Protein AF-R5IHW2-F1 (afdb_monomer_lite)

Sequence (163 aa):
MQDRLEHLYRELRRDIDCYSLRLVSAGLELLLDYCARFYERQFACRTDINRKYLTVLDEALDSYFGLHCQKSVEEGICRMESVLSELSPAYLNDLVHAETGKTLAEYIRFRMIGYIRMRVCNEGCPLEQVAGEFGFRQPVLSRLEKIVFLQRKPHEMFGTQFS

pLDDT: mean 84.7, std 13.15, range [35.78, 95.88]

Structure (mmCIF, N/CA/C/O backbone):
data_AF-R5IHW2-F1
#
_entry.id   AF-R5IHW2-F1
#
loop_
_atom_site.group_PDB
_atom_site.id
_atom_site.type_symbol
_atom_site.label_atom_id
_atom_site.label_alt_id
_atom_site.label_comp_id
_atom_site.label_asym_id
_atom_site.label_entity_id
_atom_site.label_seq_id
_atom_site.pdbx_PDB_ins_code
_atom_site.Cartn_x
_atom_site.Cartn_y
_atom_site.Cartn_z
_atom_site.occupancy
_atom_site.B_iso_or_equiv
_atom_site.auth_seq_id
_atom_site.auth_comp_id
_atom_site.auth_asym_id
_atom_site.auth_atom_id
_atom_site.pdbx_PDB_model_num
ATOM 1 N N . MET A 1 1 ? 14.194 -8.077 -22.191 1.00 70.56 1 MET A N 1
ATOM 2 C CA . MET A 1 1 ? 14.902 -7.134 -21.291 1.00 70.56 1 MET A CA 1
ATOM 3 C C . MET A 1 1 ? 16.408 -7.278 -21.481 1.00 70.56 1 MET A C 1
ATOM 5 O O . MET A 1 1 ? 17.033 -6.323 -21.918 1.00 70.56 1 MET A O 1
ATOM 9 N N . GLN A 1 2 ? 16.958 -8.480 -21.289 1.00 74.56 2 GLN A N 1
ATOM 10 C CA . GLN A 1 2 ? 18.385 -8.784 -21.470 1.00 74.56 2 GLN A CA 1
ATOM 11 C C . GLN A 1 2 ? 18.914 -8.440 -22.877 1.00 74.56 2 GLN A C 1
ATOM 13 O O . GLN A 1 2 ? 19.859 -7.668 -22.991 1.00 74.56 2 GLN A O 1
ATOM 18 N N . ASP A 1 3 ? 18.206 -8.849 -23.934 1.00 80.12 3 ASP A N 1
ATOM 19 C CA . ASP A 1 3 ? 18.590 -8.531 -25.323 1.00 80.12 3 ASP A CA 1
ATOM 20 C C . ASP A 1 3 ? 18.616 -7.020 -25.628 1.00 80.12 3 ASP A C 1
ATOM 22 O O . ASP A 1 3 ? 19.389 -6.546 -26.457 1.00 80.12 3 ASP A O 1
ATOM 26 N N . ARG A 1 4 ? 17.766 -6.233 -24.951 1.00 80.94 4 ARG A N 1
ATOM 27 C CA . ARG A 1 4 ? 17.681 -4.771 -25.133 1.00 80.94 4 ARG A CA 1
ATOM 28 C C . ARG A 1 4 ? 18.852 -4.064 -24.458 1.00 80.94 4 ARG A C 1
ATOM 30 O O . ARG A 1 4 ? 19.421 -3.148 -25.043 1.00 80.94 4 ARG A O 1
ATOM 37 N N . LEU A 1 5 ? 19.221 -4.515 -23.258 1.00 86.88 5 LEU A N 1
ATOM 38 C CA . LEU A 1 5 ? 20.414 -4.042 -22.557 1.00 86.88 5 LEU A CA 1
ATOM 39 C C . LEU A 1 5 ? 21.678 -4.384 -23.343 1.00 86.88 5 LEU A C 1
ATOM 41 O O . LEU A 1 5 ? 22.554 -3.538 -23.485 1.00 86.88 5 LEU A O 1
ATOM 45 N N . GLU A 1 6 ? 21.746 -5.588 -23.909 1.00 87.38 6 GLU A N 1
ATOM 46 C CA . GLU A 1 6 ? 22.873 -5.995 -24.743 1.00 87.38 6 GLU A CA 1
ATOM 47 C C . GLU A 1 6 ? 22.975 -5.149 -26.020 1.00 87.38 6 GLU A C 1
ATOM 49 O O . GLU A 1 6 ? 24.063 -4.708 -26.386 1.00 87.38 6 GLU A O 1
ATOM 54 N N . HIS A 1 7 ? 21.846 -4.848 -26.668 1.00 85.50 7 HIS A N 1
ATOM 55 C CA . HIS A 1 7 ? 21.818 -3.940 -27.814 1.00 85.50 7 HIS A CA 1
ATOM 56 C C . HIS A 1 7 ? 22.314 -2.533 -27.449 1.00 85.50 7 HIS A C 1
ATOM 58 O O . HIS A 1 7 ? 23.160 -1.984 -28.151 1.00 85.50 7 HIS A O 1
ATOM 64 N N . LEU A 1 8 ? 21.835 -1.961 -26.337 1.00 88.12 8 LEU A N 1
ATOM 65 C CA . LEU A 1 8 ? 22.277 -0.647 -25.857 1.00 88.12 8 LEU A CA 1
ATOM 66 C C . LEU A 1 8 ? 23.778 -0.644 -25.527 1.00 88.12 8 LEU A C 1
ATOM 68 O O . LEU A 1 8 ? 24.494 0.297 -25.855 1.00 88.12 8 LEU A O 1
ATOM 72 N N . TYR A 1 9 ? 24.265 -1.727 -24.923 1.00 88.31 9 TYR A N 1
ATOM 73 C CA . TYR A 1 9 ? 25.673 -1.904 -24.586 1.00 88.31 9 TYR A CA 1
ATOM 74 C C . TYR A 1 9 ? 26.575 -1.951 -25.821 1.00 88.31 9 TYR A C 1
ATOM 76 O O . TYR A 1 9 ? 27.657 -1.365 -25.826 1.00 88.31 9 TYR A O 1
ATOM 84 N N . ARG A 1 10 ? 26.131 -2.638 -26.881 1.00 88.19 10 ARG A N 1
ATOM 85 C CA . ARG A 1 10 ? 26.840 -2.662 -28.166 1.00 88.19 10 ARG A CA 1
ATOM 86 C C . ARG A 1 10 ? 26.853 -1.281 -28.813 1.00 88.19 10 ARG A C 1
ATOM 88 O O . ARG A 1 10 ? 27.894 -0.886 -29.322 1.00 88.19 10 ARG A O 1
ATOM 95 N N . GLU A 1 11 ? 25.742 -0.552 -28.751 1.00 87.44 11 GLU A N 1
ATOM 96 C CA . GLU A 1 11 ? 25.640 0.800 -29.307 1.00 87.44 11 GLU A CA 1
ATOM 97 C C . GLU A 1 11 ? 26.584 1.787 -28.605 1.00 87.44 11 GLU A C 1
ATOM 99 O O . GLU A 1 11 ? 27.274 2.551 -29.265 1.00 87.44 11 GLU A O 1
ATOM 104 N N . LEU A 1 12 ? 26.717 1.693 -27.278 1.00 86.50 12 LEU A N 1
ATOM 105 C CA . LEU A 1 12 ? 27.656 2.507 -26.491 1.00 86.50 12 LEU A CA 1
ATOM 106 C C . LEU A 1 12 ? 29.140 2.195 -26.753 1.00 86.50 12 LEU A C 1
ATOM 108 O O . LEU A 1 12 ? 30.001 2.993 -26.392 1.00 86.50 12 LEU A O 1
ATOM 112 N N . ARG A 1 13 ? 29.454 1.028 -27.327 1.00 87.69 13 ARG A N 1
ATOM 113 C CA . ARG A 1 13 ? 30.825 0.602 -27.660 1.00 87.69 13 ARG A CA 1
ATOM 114 C C . ARG A 1 13 ? 31.218 0.889 -29.111 1.00 87.69 13 ARG A C 1
ATOM 116 O O . ARG A 1 13 ? 32.357 0.609 -29.478 1.00 87.69 13 ARG A O 1
ATOM 123 N N . ARG A 1 14 ? 30.289 1.373 -29.937 1.00 83.94 14 ARG A N 1
ATOM 124 C CA . ARG A 1 14 ? 30.569 1.785 -31.316 1.00 83.94 14 ARG A CA 1
ATOM 125 C C . ARG A 1 14 ? 31.175 3.184 -31.337 1.00 83.94 14 ARG A C 1
ATOM 127 O O . ARG A 1 14 ? 30.968 3.970 -30.415 1.00 83.94 14 ARG A O 1
ATOM 134 N N . ASP A 1 15 ? 31.915 3.481 -32.400 1.00 85.44 15 ASP A N 1
ATOM 135 C CA . ASP A 1 15 ? 32.398 4.836 -32.648 1.00 85.44 15 ASP A CA 1
ATOM 136 C C . ASP A 1 15 ? 31.209 5.793 -32.782 1.00 85.44 15 ASP A C 1
ATOM 138 O O . ASP A 1 15 ? 30.216 5.477 -33.440 1.00 85.44 15 ASP A O 1
ATOM 142 N N . ILE A 1 16 ? 31.307 6.954 -32.134 1.00 84.31 16 ILE A N 1
ATOM 143 C CA . ILE A 1 16 ? 30.220 7.933 -32.087 1.00 84.31 16 ILE A CA 1
ATOM 144 C C . ILE A 1 16 ? 30.008 8.521 -33.485 1.00 84.31 16 ILE A C 1
ATOM 146 O O . ILE A 1 16 ? 30.899 9.158 -34.049 1.00 84.31 16 ILE A O 1
ATOM 150 N N . ASP A 1 17 ? 28.795 8.364 -34.001 1.00 87.69 17 ASP A N 1
ATOM 151 C CA . ASP A 1 17 ? 28.307 8.999 -35.221 1.00 87.69 17 ASP A CA 1
ATOM 152 C C . ASP A 1 17 ? 27.163 9.992 -34.932 1.00 87.69 17 ASP A C 1
ATOM 154 O O . ASP A 1 17 ? 26.728 10.191 -33.792 1.00 87.69 17 ASP A O 1
ATOM 158 N N . CYS A 1 18 ? 26.651 10.641 -35.980 1.00 90.44 18 CYS A N 1
ATOM 159 C CA . CYS A 1 18 ? 25.581 11.634 -35.858 1.00 90.44 18 CYS A CA 1
ATOM 160 C C . CYS A 1 18 ? 24.220 11.060 -35.413 1.00 90.44 18 CYS A C 1
ATOM 162 O O . CYS A 1 18 ? 23.315 11.836 -35.097 1.00 90.44 18 CYS A O 1
ATOM 164 N N . TYR A 1 19 ? 24.059 9.734 -35.360 1.00 88.75 19 TYR A N 1
ATOM 165 C CA . TYR A 1 19 ? 22.823 9.054 -34.966 1.00 88.75 19 TYR A CA 1
ATOM 166 C C . TYR A 1 19 ? 22.921 8.362 -33.603 1.00 88.75 19 TYR A C 1
ATOM 168 O O . TYR A 1 19 ? 21.884 8.088 -32.993 1.00 88.75 19 TYR A O 1
ATOM 176 N N . SER A 1 20 ? 24.133 8.135 -33.098 1.00 86.44 20 SER A N 1
ATOM 177 C CA . SER A 1 20 ? 24.420 7.354 -31.890 1.00 86.44 20 SER A CA 1
ATOM 178 C C . SER A 1 20 ? 23.624 7.845 -30.680 1.00 86.44 20 SER A C 1
ATOM 180 O O . SER A 1 20 ? 22.959 7.061 -30.006 1.00 86.44 20 SER A O 1
ATOM 182 N N . LEU A 1 21 ? 23.590 9.165 -30.450 1.00 87.75 21 LEU A N 1
ATOM 183 C CA . LEU A 1 21 ? 22.813 9.753 -29.353 1.00 87.75 21 LEU A CA 1
ATOM 184 C C . LEU A 1 21 ? 21.315 9.444 -29.487 1.00 87.75 21 LEU A C 1
ATOM 186 O O . LEU A 1 21 ? 20.676 9.047 -28.517 1.00 87.75 21 LEU A O 1
ATOM 190 N N . ARG A 1 22 ? 20.757 9.578 -30.696 1.00 92.12 22 ARG A N 1
ATOM 191 C CA . ARG A 1 22 ? 19.334 9.323 -30.955 1.00 92.12 22 ARG A CA 1
ATOM 192 C C . ARG A 1 22 ? 18.979 7.853 -30.727 1.00 92.12 22 ARG A C 1
ATOM 194 O O . ARG A 1 22 ? 17.930 7.573 -30.150 1.00 92.12 22 ARG A O 1
ATOM 201 N N . LEU A 1 23 ? 19.830 6.929 -31.172 1.00 90.69 23 LEU A N 1
ATOM 202 C CA . LEU A 1 23 ? 19.612 5.489 -31.010 1.00 90.69 23 LEU A CA 1
ATOM 203 C C . LEU A 1 23 ? 19.702 5.061 -29.541 1.00 90.69 23 LEU A C 1
ATOM 205 O O . LEU A 1 23 ? 18.842 4.312 -29.074 1.00 90.69 23 LEU A O 1
ATOM 209 N N . VAL A 1 24 ? 20.678 5.584 -28.794 1.00 90.38 24 VAL A N 1
ATOM 210 C CA . VAL A 1 24 ? 20.801 5.338 -27.350 1.00 90.38 24 VAL A CA 1
ATOM 211 C C . VAL A 1 24 ? 19.595 5.901 -26.595 1.00 90.38 24 VAL A C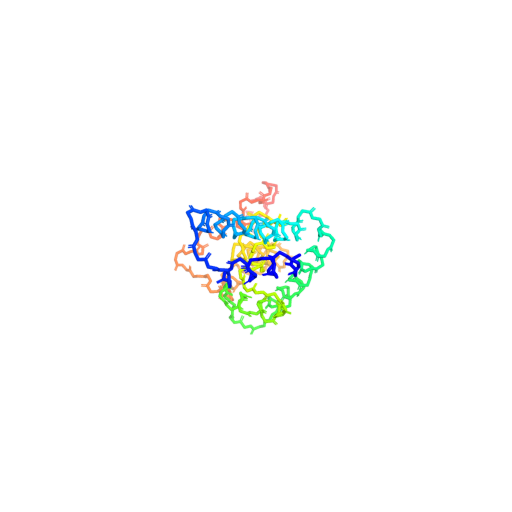 1
ATOM 213 O O . VAL A 1 24 ? 19.002 5.182 -25.790 1.00 90.38 24 VAL A O 1
ATOM 216 N N . SER A 1 25 ? 19.173 7.137 -26.882 1.00 93.00 25 SER A N 1
ATOM 217 C CA . SER A 1 25 ? 17.993 7.742 -26.247 1.00 93.00 25 SER A CA 1
ATOM 218 C C . SER A 1 25 ? 16.718 6.938 -26.502 1.00 93.00 25 SER A C 1
ATOM 220 O O . SER A 1 25 ? 16.023 6.600 -25.548 1.00 93.00 25 SER A O 1
ATOM 222 N N . ALA A 1 26 ? 16.446 6.556 -27.755 1.00 92.94 26 ALA A N 1
ATOM 223 C CA . ALA A 1 26 ? 15.276 5.739 -28.089 1.00 92.94 26 ALA A CA 1
ATOM 224 C C . ALA A 1 26 ? 15.328 4.345 -27.431 1.00 92.94 26 ALA A C 1
ATOM 226 O O . ALA A 1 26 ? 14.304 3.791 -27.030 1.00 92.94 26 ALA A O 1
ATOM 227 N N . GLY A 1 27 ? 16.527 3.766 -27.296 1.00 92.12 27 GLY A N 1
ATOM 228 C CA . GLY A 1 27 ? 16.733 2.506 -26.584 1.00 92.12 27 GLY A CA 1
ATOM 229 C C . GLY A 1 27 ? 16.428 2.606 -25.087 1.00 92.12 27 GLY A C 1
ATOM 230 O O . GLY A 1 27 ? 15.799 1.700 -24.536 1.00 92.12 27 GLY A O 1
ATOM 231 N N . LEU A 1 28 ? 16.842 3.702 -24.443 1.00 92.56 28 LEU A N 1
ATOM 232 C CA . LEU A 1 28 ? 16.554 3.985 -23.035 1.00 92.56 28 LEU A CA 1
ATOM 233 C C . LEU A 1 28 ? 15.068 4.258 -22.795 1.00 92.56 28 LEU A C 1
ATOM 235 O O . LEU A 1 28 ? 14.506 3.697 -21.860 1.00 92.56 28 LEU A O 1
ATOM 239 N N . GLU A 1 29 ? 14.428 5.062 -23.643 1.00 94.50 29 GLU A N 1
ATOM 240 C CA . GLU A 1 29 ? 12.994 5.363 -23.553 1.00 94.50 29 GLU A CA 1
ATOM 241 C C . GLU A 1 29 ? 12.162 4.077 -23.584 1.00 94.50 29 GLU A C 1
ATOM 243 O O . GLU A 1 29 ? 11.406 3.791 -22.658 1.00 94.50 29 GLU A O 1
ATOM 248 N N . LEU A 1 30 ? 12.418 3.211 -24.565 1.00 92.25 30 LEU A N 1
ATOM 249 C CA . LEU A 1 30 ? 11.717 1.937 -24.662 1.00 92.25 30 LEU A CA 1
ATOM 250 C C . LEU A 1 30 ? 11.995 1.013 -23.463 1.00 92.25 30 LEU A C 1
ATOM 252 O O . LEU A 1 30 ? 11.118 0.255 -23.047 1.00 92.25 30 LEU A O 1
ATOM 256 N N . LEU A 1 31 ? 13.212 1.030 -22.910 1.00 92.19 31 LEU A N 1
ATOM 257 C CA . LEU A 1 31 ? 13.536 0.267 -21.703 1.00 92.19 31 LEU A CA 1
ATOM 258 C C . LEU A 1 31 ? 12.711 0.760 -20.505 1.00 92.19 31 LEU A C 1
ATOM 260 O O . LEU A 1 31 ? 12.158 -0.064 -19.775 1.00 92.19 31 LEU A O 1
ATOM 264 N N . LEU A 1 32 ? 12.607 2.080 -20.335 1.00 92.12 32 LEU A N 1
ATOM 265 C CA . LEU A 1 32 ? 11.801 2.707 -19.290 1.00 92.12 32 LEU A CA 1
ATOM 266 C C . LEU A 1 32 ? 10.312 2.381 -19.462 1.00 92.12 32 LEU A C 1
ATOM 268 O O . LEU A 1 32 ? 9.668 2.019 -18.479 1.00 92.12 32 LEU A O 1
ATOM 272 N N . ASP A 1 33 ? 9.794 2.368 -20.691 1.00 93.94 33 ASP A N 1
ATOM 273 C CA . ASP A 1 33 ? 8.418 1.942 -20.976 1.00 93.94 33 ASP A CA 1
ATOM 274 C C . ASP A 1 33 ? 8.165 0.484 -20.572 1.00 93.94 33 ASP A C 1
ATOM 276 O O . ASP A 1 33 ? 7.111 0.148 -20.024 1.00 93.94 33 ASP A O 1
ATOM 280 N N . TYR A 1 34 ? 9.131 -0.413 -20.803 1.00 91.00 34 TYR A N 1
ATOM 281 C CA . TYR A 1 34 ? 9.022 -1.798 -20.339 1.00 91.00 34 TYR A CA 1
ATOM 282 C C . TYR A 1 34 ? 9.030 -1.901 -18.812 1.00 91.00 34 TYR A C 1
ATOM 284 O O . TYR A 1 34 ? 8.268 -2.707 -18.271 1.00 91.00 34 TYR A O 1
ATOM 292 N N . CYS A 1 35 ? 9.853 -1.104 -18.123 1.00 89.75 35 CYS A N 1
ATOM 293 C CA . CYS A 1 35 ? 9.845 -1.022 -16.662 1.00 89.75 35 CYS A CA 1
ATOM 294 C C . CYS A 1 35 ? 8.485 -0.539 -16.145 1.00 89.75 35 CYS A C 1
ATOM 296 O O . CYS A 1 35 ? 7.886 -1.208 -15.304 1.00 89.75 35 CYS A O 1
ATOM 298 N N . ALA A 1 36 ? 7.968 0.563 -16.695 1.00 88.12 36 ALA A N 1
ATOM 299 C CA . ALA A 1 36 ? 6.671 1.123 -16.327 1.00 88.12 36 ALA A CA 1
ATOM 300 C C . ALA A 1 36 ? 5.544 0.111 -16.570 1.00 88.12 36 ALA A C 1
ATOM 302 O O . ALA A 1 36 ? 4.760 -0.196 -15.677 1.00 88.12 36 ALA A O 1
ATOM 303 N N . ARG A 1 37 ? 5.518 -0.523 -17.746 1.00 88.38 37 ARG A N 1
ATOM 304 C CA . ARG A 1 37 ? 4.534 -1.563 -18.065 1.00 88.38 37 ARG A CA 1
ATOM 305 C C . ARG A 1 37 ? 4.619 -2.764 -17.125 1.00 88.38 37 ARG A C 1
ATOM 307 O O . ARG A 1 37 ? 3.590 -3.362 -16.811 1.00 88.38 37 ARG A O 1
ATOM 314 N N . PHE A 1 38 ? 5.825 -3.180 -16.738 1.00 85.12 38 PHE A N 1
ATOM 315 C CA . PHE A 1 38 ? 6.000 -4.278 -15.791 1.00 85.12 38 PHE A CA 1
ATOM 316 C C . PHE A 1 38 ? 5.451 -3.912 -14.412 1.00 85.12 38 PHE A C 1
ATOM 318 O O . PHE A 1 38 ? 4.779 -4.755 -13.819 1.00 85.12 38 PHE A O 1
ATOM 325 N N . TYR A 1 39 ? 5.702 -2.681 -13.954 1.00 83.50 39 TYR A N 1
ATOM 326 C CA . TYR A 1 39 ? 5.181 -2.130 -12.703 1.00 83.50 39 TYR A CA 1
ATOM 327 C C . TYR A 1 39 ? 3.648 -2.107 -12.697 1.00 83.50 39 TYR A C 1
ATOM 329 O O . TYR A 1 39 ? 3.024 -2.753 -11.863 1.00 83.50 39 TYR A O 1
ATOM 337 N N . GLU A 1 40 ? 3.033 -1.497 -13.710 1.00 82.50 40 GLU A N 1
ATOM 338 C CA . GLU A 1 40 ? 1.572 -1.375 -13.828 1.00 82.50 40 GLU A CA 1
ATOM 339 C C . GLU A 1 40 ? 0.855 -2.734 -13.883 1.00 82.50 40 GLU A C 1
ATOM 341 O O . GLU A 1 40 ? -0.201 -2.950 -13.282 1.00 82.50 40 GLU A O 1
ATOM 346 N N . ARG A 1 41 ? 1.449 -3.715 -14.573 1.00 82.81 41 ARG A N 1
ATOM 347 C CA . ARG A 1 41 ? 0.889 -5.072 -14.657 1.00 82.81 41 ARG A CA 1
ATOM 348 C C . ARG A 1 41 ? 0.882 -5.816 -13.326 1.00 82.81 41 ARG A C 1
ATOM 350 O O . ARG A 1 41 ? 0.124 -6.782 -13.210 1.00 82.81 41 ARG A O 1
ATOM 357 N N . GLN A 1 42 ? 1.684 -5.397 -12.345 1.00 71.75 42 GLN A N 1
ATOM 358 C CA . GLN A 1 42 ? 1.611 -5.956 -10.995 1.00 71.75 42 GLN A CA 1
ATOM 359 C C . GLN A 1 42 ? 0.266 -5.655 -10.328 1.00 71.75 42 GLN A C 1
ATOM 361 O O . GLN A 1 42 ? -0.209 -6.457 -9.534 1.00 71.75 42 GLN A O 1
ATOM 366 N N . PHE A 1 43 ? -0.393 -4.558 -10.697 1.00 75.12 43 PHE A N 1
ATOM 367 C CA . PHE A 1 43 ? -1.701 -4.203 -10.153 1.00 75.12 43 PHE A CA 1
ATOM 368 C C . PHE A 1 43 ? -2.830 -4.743 -11.032 1.00 75.12 43 PHE A C 1
ATOM 370 O O . PHE A 1 43 ? -3.697 -5.471 -10.556 1.00 75.12 43 PHE A O 1
ATOM 377 N N . ALA A 1 44 ? -2.773 -4.489 -12.343 1.00 69.75 44 ALA A N 1
ATOM 378 C CA . ALA A 1 44 ? -3.864 -4.838 -13.257 1.00 69.75 44 ALA A CA 1
ATOM 379 C C . ALA A 1 44 ? -4.054 -6.352 -13.479 1.00 69.75 44 ALA A C 1
ATOM 381 O O . ALA A 1 44 ? -5.163 -6.796 -13.771 1.00 69.75 44 ALA A O 1
ATOM 382 N N . CYS A 1 45 ? -2.986 -7.154 -13.395 1.00 69.06 45 CYS A N 1
ATOM 383 C CA . CYS A 1 45 ? -3.027 -8.579 -13.751 1.00 69.06 45 CYS A CA 1
ATOM 384 C C . CYS A 1 45 ? -2.773 -9.535 -12.574 1.00 69.06 45 CYS A C 1
ATOM 386 O O . CYS A 1 45 ? -2.778 -10.746 -12.789 1.00 69.06 45 CYS A O 1
ATOM 388 N N . ARG A 1 46 ? -2.528 -9.032 -11.354 1.00 67.12 46 ARG A N 1
ATOM 389 C CA . ARG A 1 46 ? -2.244 -9.858 -10.160 1.00 67.12 46 ARG A CA 1
ATOM 390 C C . ARG A 1 46 ? -3.175 -9.559 -8.982 1.00 67.12 46 ARG A C 1
ATOM 392 O O . ARG A 1 46 ? -2.771 -9.685 -7.829 1.00 67.12 46 ARG A O 1
ATOM 399 N N . THR A 1 47 ? -4.430 -9.226 -9.262 1.00 70.62 47 THR A N 1
ATOM 400 C CA . THR A 1 47 ? -5.467 -8.956 -8.250 1.00 70.62 47 THR A CA 1
ATOM 401 C C . THR A 1 47 ? -5.565 -10.049 -7.180 1.00 70.62 47 THR A C 1
ATOM 403 O O . THR A 1 47 ? -5.677 -9.742 -5.999 1.00 70.62 47 THR A O 1
ATOM 406 N N . ASP A 1 48 ? -5.437 -11.328 -7.544 1.00 80.00 48 ASP A N 1
ATOM 407 C CA . ASP A 1 48 ? -5.483 -12.428 -6.567 1.00 80.00 48 ASP A CA 1
ATOM 408 C C . ASP A 1 48 ? -4.294 -12.429 -5.594 1.00 80.00 48 ASP A C 1
ATOM 410 O O . ASP A 1 48 ? -4.445 -12.786 -4.427 1.00 80.00 48 ASP A O 1
ATOM 414 N N . ILE A 1 49 ? -3.104 -12.030 -6.053 1.00 81.88 49 ILE A N 1
ATOM 415 C CA . ILE A 1 49 ? -1.911 -11.922 -5.203 1.00 81.88 49 ILE A CA 1
ATOM 416 C C . ILE A 1 49 ? -2.021 -10.673 -4.322 1.00 81.88 49 ILE A C 1
ATOM 418 O O . ILE A 1 49 ? -1.776 -10.751 -3.121 1.00 81.88 49 ILE A O 1
ATOM 422 N N . ASN A 1 50 ? -2.465 -9.548 -4.883 1.00 80.94 50 ASN A N 1
ATOM 423 C CA . ASN A 1 50 ? -2.652 -8.306 -4.132 1.00 80.94 50 ASN A CA 1
ATOM 424 C C . ASN A 1 50 ? -3.695 -8.464 -3.018 1.00 80.94 50 ASN A C 1
ATOM 426 O O . ASN A 1 50 ? -3.472 -8.018 -1.895 1.00 80.94 50 ASN A O 1
ATOM 430 N N . ARG A 1 51 ? -4.786 -9.193 -3.280 1.00 8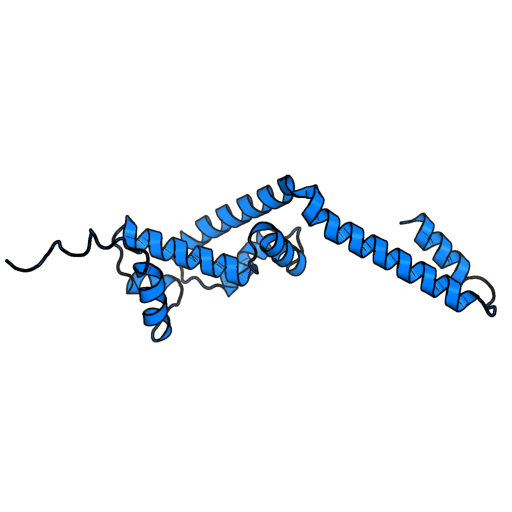3.56 51 ARG A N 1
ATOM 431 C CA . ARG A 1 51 ? -5.783 -9.546 -2.257 1.00 83.56 51 ARG A CA 1
ATOM 432 C C . ARG A 1 51 ? -5.215 -10.420 -1.144 1.00 83.56 51 ARG A C 1
ATOM 434 O O . ARG A 1 51 ? -5.587 -10.234 0.012 1.00 83.56 51 ARG A O 1
ATOM 441 N N . LYS A 1 52 ? -4.302 -11.346 -1.456 1.00 88.75 52 LYS A N 1
ATOM 442 C CA . LYS A 1 52 ? -3.594 -12.123 -0.423 1.00 88.75 52 LYS A CA 1
ATOM 443 C C . LYS A 1 52 ? -2.732 -11.215 0.447 1.00 88.75 52 LYS A C 1
ATOM 445 O O . LYS A 1 52 ? -2.809 -11.322 1.665 1.00 88.75 52 LYS A O 1
ATOM 450 N N . TYR A 1 53 ? -1.989 -10.287 -0.155 1.00 91.25 53 TYR A N 1
ATOM 451 C CA . TYR A 1 53 ? -1.212 -9.299 0.598 1.00 91.25 53 TYR A CA 1
ATOM 452 C C . TYR A 1 53 ? -2.089 -8.416 1.484 1.00 91.25 53 TYR A C 1
ATOM 454 O O . TYR A 1 53 ? -1.754 -8.216 2.648 1.00 91.25 53 TYR A O 1
ATOM 462 N N . LEU A 1 54 ? -3.239 -7.956 0.983 1.00 91.81 54 LEU A N 1
ATOM 463 C CA . LEU A 1 54 ? -4.211 -7.239 1.808 1.00 91.81 54 LEU A CA 1
ATOM 464 C C . LEU A 1 54 ? -4.766 -8.089 2.952 1.00 91.81 54 LEU A C 1
ATOM 466 O O . LEU A 1 54 ? -4.954 -7.570 4.042 1.00 91.81 54 LEU A O 1
ATOM 470 N N . THR A 1 55 ? -4.997 -9.383 2.737 1.00 93.38 55 THR A N 1
ATOM 471 C CA . THR A 1 55 ? -5.474 -10.277 3.805 1.00 93.38 55 THR A CA 1
ATOM 472 C C . THR A 1 55 ? -4.433 -10.385 4.922 1.00 93.38 55 THR A C 1
ATOM 474 O O . THR A 1 55 ? -4.765 -10.212 6.089 1.00 93.38 55 THR A O 1
ATOM 477 N N . VAL A 1 56 ? -3.158 -10.575 4.565 1.00 94.25 56 VAL A N 1
ATOM 478 C CA . VAL A 1 56 ? -2.046 -10.599 5.532 1.00 94.25 56 VAL A CA 1
ATOM 479 C C . VAL A 1 56 ? -1.914 -9.258 6.260 1.00 94.25 56 VAL A C 1
ATOM 481 O O . VAL A 1 56 ? -1.712 -9.227 7.473 1.00 94.25 56 VAL A O 1
ATOM 484 N N . LEU A 1 57 ? -2.055 -8.145 5.533 1.00 94.69 57 LEU A N 1
ATOM 485 C CA . LEU A 1 57 ? -2.054 -6.800 6.107 1.00 94.69 57 LEU A CA 1
ATOM 486 C C . LEU A 1 57 ? -3.179 -6.637 7.138 1.00 94.69 57 LEU A C 1
ATOM 488 O O . LEU A 1 57 ? -2.957 -6.121 8.230 1.00 94.69 57 LEU A O 1
ATOM 492 N N . ASP A 1 58 ? -4.378 -7.098 6.802 1.00 94.06 58 ASP A N 1
ATOM 493 C CA . ASP A 1 58 ? -5.558 -7.000 7.650 1.00 94.06 58 ASP A CA 1
ATOM 494 C C . ASP A 1 58 ? -5.416 -7.830 8.931 1.00 94.06 58 ASP A C 1
ATOM 496 O O . ASP A 1 58 ? -5.670 -7.313 10.018 1.00 94.06 58 ASP A O 1
ATOM 500 N N . GLU A 1 59 ? -4.939 -9.071 8.821 1.00 95.25 59 GLU A N 1
ATOM 501 C CA . GLU A 1 59 ? -4.655 -9.946 9.967 1.00 95.25 59 GLU A CA 1
ATOM 502 C 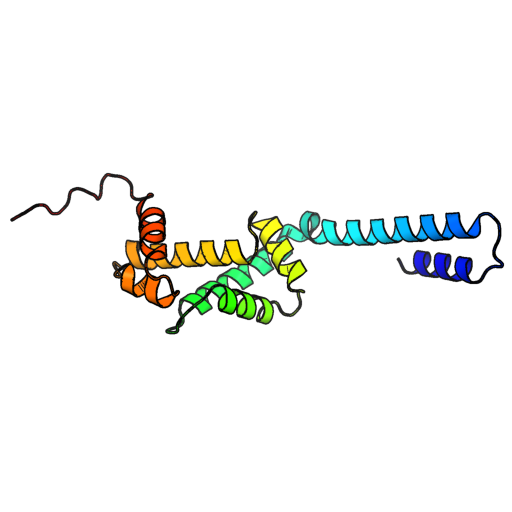C . GLU A 1 59 ? -3.584 -9.349 10.892 1.00 95.25 59 GLU A C 1
ATOM 504 O O . GLU A 1 59 ? -3.704 -9.389 12.124 1.00 95.25 59 GLU A O 1
ATOM 509 N N . ALA A 1 60 ? -2.541 -8.752 10.309 1.00 94.75 60 ALA A N 1
ATOM 510 C CA . ALA A 1 60 ? -1.486 -8.085 11.059 1.00 94.75 60 ALA A CA 1
ATOM 511 C C . ALA A 1 60 ? -1.997 -6.824 11.775 1.00 94.75 60 ALA A C 1
ATOM 513 O O . ALA A 1 60 ? -1.611 -6.572 12.921 1.00 94.75 60 ALA A O 1
ATOM 514 N N . LEU A 1 61 ? -2.881 -6.046 11.140 1.00 94.94 61 LEU A N 1
ATOM 515 C CA . LEU A 1 61 ? -3.516 -4.883 11.763 1.00 94.94 61 LEU A CA 1
ATOM 516 C C . LEU A 1 61 ? -4.460 -5.282 12.895 1.00 94.94 61 LEU A C 1
ATOM 518 O O . LEU A 1 61 ? -4.413 -4.662 13.954 1.00 94.94 61 LEU A O 1
ATOM 522 N N . ASP A 1 62 ? -5.270 -6.322 12.713 1.00 93.94 62 ASP A N 1
ATOM 523 C CA . ASP A 1 62 ? -6.171 -6.807 13.763 1.00 93.94 62 ASP A CA 1
ATOM 524 C C . ASP A 1 62 ? -5.379 -7.321 14.972 1.00 93.94 62 ASP A C 1
ATOM 526 O O . ASP A 1 62 ? -5.679 -6.967 16.116 1.00 93.94 62 ASP A O 1
ATOM 530 N N . SER A 1 63 ? -4.291 -8.054 14.718 1.00 93.81 63 SER A N 1
ATOM 531 C CA . SER A 1 63 ? -3.352 -8.480 15.762 1.00 93.81 63 SER A CA 1
ATOM 532 C C . SER A 1 63 ? -2.719 -7.284 16.479 1.00 93.81 63 SER A C 1
ATOM 534 O O . SER A 1 63 ? -2.644 -7.265 17.707 1.00 93.81 63 SER A O 1
ATOM 536 N N . TYR A 1 64 ? -2.300 -6.258 15.732 1.00 93.62 64 TYR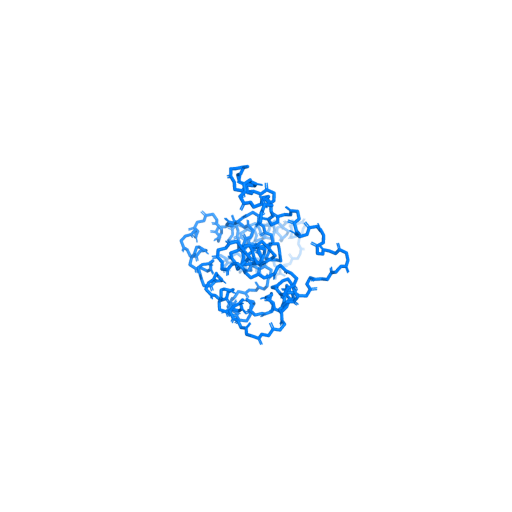 A N 1
ATOM 537 C CA . TYR A 1 64 ? -1.730 -5.035 16.296 1.00 93.62 64 TYR A CA 1
ATOM 538 C C . TYR A 1 64 ? -2.740 -4.273 17.169 1.00 93.62 64 TYR A C 1
ATOM 540 O O . TYR A 1 64 ? -2.415 -3.853 18.283 1.00 93.62 64 TYR A O 1
ATOM 548 N N . PHE 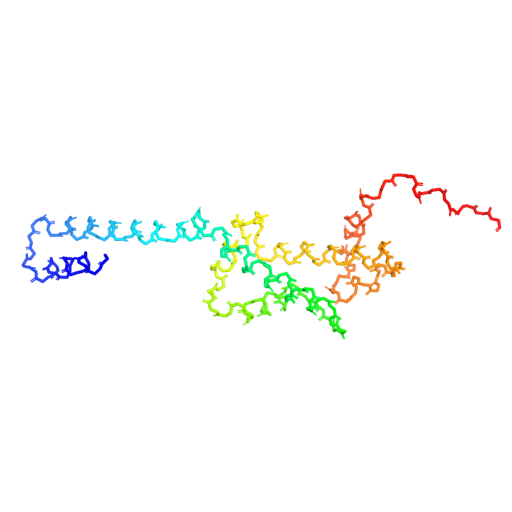A 1 65 ? -3.978 -4.113 16.705 1.00 92.38 65 PHE A N 1
ATOM 549 C CA . PHE A 1 65 ? -5.010 -3.393 17.447 1.00 92.38 65 PHE A CA 1
ATOM 550 C C . PHE A 1 65 ? -5.486 -4.135 18.695 1.00 92.38 65 PHE A C 1
ATOM 552 O O . PHE A 1 65 ? -5.915 -3.479 19.648 1.00 92.38 65 PHE A O 1
ATOM 559 N N . GLY A 1 66 ? -5.340 -5.461 18.733 1.00 89.50 66 GLY A N 1
ATOM 560 C CA . GLY A 1 66 ? -5.593 -6.280 19.917 1.00 89.50 66 GLY A CA 1
ATOM 561 C C . GLY A 1 66 ? -4.550 -6.141 21.035 1.00 89.50 66 GLY A C 1
ATOM 562 O O . GLY A 1 66 ? -4.827 -6.535 22.166 1.00 89.50 66 GLY A O 1
ATOM 563 N N . LEU A 1 67 ? -3.367 -5.568 20.775 1.00 89.31 67 LEU A N 1
ATOM 564 C CA . LEU A 1 67 ? -2.318 -5.437 21.796 1.00 89.31 67 LEU A CA 1
ATOM 565 C C . LEU A 1 67 ? -2.716 -4.469 22.921 1.00 89.31 67 LEU A C 1
ATOM 567 O O . LEU A 1 67 ? -3.299 -3.414 22.684 1.00 89.31 67 LEU A O 1
ATOM 571 N N . HIS A 1 68 ? -2.321 -4.765 24.159 1.00 82.06 68 HIS A N 1
ATOM 572 C CA . HIS A 1 68 ? -2.505 -3.868 25.308 1.00 82.06 68 HIS A CA 1
ATOM 573 C C . HIS A 1 68 ? -1.367 -2.839 25.422 1.00 82.06 68 HIS A C 1
ATOM 575 O O . HIS A 1 68 ? -0.700 -2.737 26.450 1.00 82.06 68 HIS A O 1
ATOM 581 N N . CYS A 1 69 ? -1.112 -2.093 24.348 1.00 84.44 69 CYS A N 1
ATOM 582 C CA . CYS A 1 69 ? -0.120 -1.021 24.307 1.00 84.44 69 CYS A CA 1
ATOM 583 C C . CYS A 1 69 ? -0.691 0.235 23.643 1.00 84.44 69 CYS A C 1
ATOM 585 O O . CYS A 1 69 ? -1.727 0.185 22.975 1.00 84.44 69 CYS A O 1
ATOM 587 N N . GLN A 1 70 ? 0.007 1.358 23.818 1.00 86.12 70 GLN A N 1
ATOM 588 C CA . GLN A 1 70 ? -0.263 2.562 23.042 1.00 86.12 70 GLN A CA 1
ATOM 589 C C . GLN A 1 70 ? -0.031 2.259 21.557 1.00 86.12 70 GLN A C 1
ATOM 591 O O . GLN A 1 70 ? 0.985 1.663 21.209 1.00 86.12 70 GLN A O 1
ATOM 596 N N . LYS A 1 71 ? -0.967 2.669 20.703 1.00 90.50 71 LYS A N 1
ATOM 597 C CA . LYS A 1 71 ? -0.939 2.461 19.254 1.00 90.50 71 LYS A CA 1
ATOM 598 C C . LYS A 1 71 ? -0.855 3.804 18.540 1.00 90.50 71 LYS A C 1
ATOM 600 O O . LYS A 1 71 ? -1.421 4.794 19.007 1.00 90.50 71 LYS A O 1
ATOM 605 N N . SER A 1 72 ? -0.179 3.835 17.399 1.00 89.94 72 SER A N 1
ATOM 606 C CA . SER A 1 72 ? -0.106 4.999 16.518 1.00 89.94 72 SER A CA 1
ATOM 607 C C . SER A 1 72 ? -0.078 4.563 15.056 1.00 89.94 72 SER A C 1
ATOM 609 O O . SER A 1 72 ? 0.191 3.403 14.735 1.00 89.94 72 SER A O 1
ATOM 611 N N . VAL A 1 73 ? -0.390 5.489 14.148 1.00 88.44 73 VAL A N 1
ATOM 612 C CA . VAL A 1 73 ? -0.377 5.203 12.706 1.00 88.44 73 VAL A CA 1
ATOM 613 C C . VAL A 1 73 ? 1.039 4.873 12.248 1.00 88.44 73 VAL A C 1
ATOM 615 O O . VAL A 1 73 ? 1.223 3.949 11.469 1.00 88.44 73 VAL A O 1
ATOM 618 N N . GLU A 1 74 ? 2.031 5.590 12.767 1.00 90.50 74 GLU A N 1
ATOM 619 C CA . GLU A 1 74 ? 3.448 5.432 12.440 1.00 90.50 74 GLU A CA 1
ATOM 620 C C . GLU A 1 74 ? 3.956 4.047 12.845 1.00 90.50 74 GLU A C 1
ATOM 622 O O . GLU A 1 74 ? 4.577 3.352 12.047 1.00 90.50 74 GLU A O 1
ATOM 627 N N . GLU A 1 75 ? 3.629 3.606 14.060 1.00 91.38 75 GLU A N 1
ATOM 628 C CA . GLU A 1 75 ? 4.004 2.275 14.532 1.00 91.38 75 GLU A CA 1
ATOM 629 C C . GLU A 1 75 ? 3.256 1.175 13.759 1.00 91.38 75 GLU A C 1
ATOM 631 O O . GLU A 1 75 ? 3.838 0.140 13.429 1.00 91.38 75 GLU A O 1
ATOM 636 N N . GLY A 1 76 ? 1.990 1.421 13.401 1.00 90.06 76 GLY A N 1
ATOM 637 C CA . GLY A 1 76 ? 1.232 0.570 12.487 1.00 90.06 76 GLY A CA 1
ATOM 638 C C . GLY A 1 76 ? 1.928 0.415 11.134 1.00 90.06 76 GLY A C 1
ATOM 639 O O . GLY A 1 76 ? 2.111 -0.712 10.684 1.00 90.06 76 GLY A O 1
ATOM 640 N N . ILE A 1 77 ? 2.377 1.515 10.519 1.00 92.62 77 ILE A N 1
ATOM 641 C CA . ILE A 1 77 ? 3.113 1.500 9.244 1.00 92.62 77 ILE A CA 1
ATOM 642 C C . ILE A 1 77 ? 4.387 0.663 9.374 1.00 92.62 77 ILE A C 1
ATOM 644 O O . ILE A 1 77 ? 4.549 -0.292 8.619 1.00 92.62 77 ILE A O 1
ATOM 648 N N . CYS A 1 78 ? 5.244 0.947 10.362 1.00 93.31 78 CYS A N 1
ATOM 649 C CA . CYS A 1 78 ? 6.494 0.203 10.542 1.00 93.31 78 CYS A CA 1
ATOM 650 C C . CYS A 1 78 ? 6.250 -1.298 10.761 1.00 93.31 78 CYS A C 1
ATOM 652 O O . CYS A 1 78 ? 6.992 -2.132 10.241 1.00 93.31 78 CYS A O 1
ATOM 654 N N . ARG A 1 79 ? 5.192 -1.666 11.500 1.00 92.62 79 ARG A N 1
ATOM 655 C CA . ARG A 1 79 ? 4.806 -3.075 11.655 1.00 92.62 79 ARG A CA 1
ATOM 656 C C . ARG A 1 79 ? 4.376 -3.692 10.330 1.00 92.62 79 ARG A C 1
ATOM 658 O O . ARG A 1 79 ? 4.848 -4.780 10.013 1.00 92.62 79 ARG A O 1
ATOM 665 N N . MET A 1 80 ? 3.531 -3.021 9.552 1.00 92.81 80 MET A N 1
ATOM 666 C CA . MET A 1 80 ? 3.071 -3.544 8.261 1.00 92.81 80 MET A CA 1
ATOM 667 C C . MET A 1 80 ? 4.224 -3.712 7.266 1.00 92.81 80 MET A C 1
ATOM 669 O O . MET A 1 80 ? 4.314 -4.746 6.608 1.00 92.81 80 MET A O 1
ATOM 673 N N . GLU A 1 81 ? 5.146 -2.750 7.220 1.00 93.19 81 GLU A N 1
ATOM 674 C CA . GLU A 1 81 ? 6.371 -2.835 6.415 1.00 93.19 81 GLU A CA 1
ATOM 675 C C . GLU A 1 81 ? 7.267 -4.002 6.855 1.00 93.19 81 GLU A C 1
ATOM 677 O O . GLU A 1 81 ? 7.870 -4.665 6.018 1.00 93.19 81 GLU A O 1
ATOM 682 N N . SER A 1 82 ? 7.324 -4.305 8.157 1.00 93.62 82 SER A N 1
ATOM 683 C CA . SER A 1 82 ? 8.088 -5.453 8.663 1.00 93.62 82 SER A CA 1
ATOM 684 C C . SER A 1 82 ? 7.450 -6.803 8.315 1.00 93.62 82 SER A C 1
ATOM 686 O O . SER A 1 82 ? 8.160 -7.744 7.960 1.00 93.62 82 SER A O 1
ATOM 688 N N . VAL A 1 83 ? 6.116 -6.899 8.376 1.00 93.44 83 VAL A N 1
ATOM 689 C CA . VAL A 1 83 ? 5.365 -8.123 8.045 1.00 93.44 83 VAL A CA 1
ATOM 690 C C . VAL A 1 83 ? 5.477 -8.432 6.555 1.00 93.44 83 VAL A C 1
ATOM 692 O O . VAL A 1 83 ? 5.695 -9.579 6.176 1.00 93.44 83 VAL A O 1
ATOM 695 N N . LEU A 1 84 ? 5.387 -7.403 5.714 1.00 92.50 84 LEU A N 1
ATOM 696 C CA . LEU A 1 84 ? 5.510 -7.503 4.261 1.00 92.50 84 LEU A CA 1
ATOM 697 C C . LEU A 1 84 ? 6.889 -7.028 3.787 1.00 92.50 84 LEU A C 1
ATOM 699 O O . LEU A 1 84 ? 6.995 -6.289 2.813 1.00 92.50 84 LEU A O 1
ATOM 703 N N . SER A 1 85 ? 7.948 -7.479 4.466 1.00 92.50 85 SER A N 1
ATOM 704 C CA . SER A 1 85 ? 9.338 -7.053 4.213 1.00 92.50 85 SER A CA 1
ATOM 705 C C . SER A 1 85 ? 9.881 -7.416 2.826 1.00 92.50 85 SER A C 1
ATOM 707 O O . SER A 1 85 ? 10.877 -6.851 2.378 1.00 92.50 85 SER A O 1
ATOM 709 N N . GLU A 1 86 ? 9.223 -8.338 2.124 1.00 89.19 86 GLU A N 1
ATOM 710 C CA . GLU A 1 86 ? 9.501 -8.656 0.720 1.00 89.19 86 GLU A CA 1
ATOM 711 C C . GLU A 1 86 ? 9.048 -7.557 -0.256 1.00 89.19 86 GLU A C 1
ATOM 713 O O . GLU A 1 86 ? 9.473 -7.544 -1.413 1.00 89.19 86 GLU A O 1
ATOM 718 N N . LEU A 1 87 ? 8.212 -6.622 0.203 1.00 89.31 87 LEU A N 1
ATOM 719 C CA . LEU A 1 87 ? 7.746 -5.471 -0.557 1.00 89.31 87 LEU A CA 1
ATOM 720 C C . LEU A 1 87 ? 8.493 -4.214 -0.109 1.00 89.31 87 LEU A C 1
ATOM 722 O O . LEU A 1 87 ? 8.737 -3.993 1.075 1.00 89.31 87 LEU A O 1
ATOM 726 N N . SER A 1 88 ? 8.824 -3.340 -1.060 1.00 92.00 88 SER A N 1
ATOM 727 C CA . SER A 1 88 ? 9.314 -2.013 -0.691 1.00 92.00 88 SER A CA 1
ATOM 728 C C . SER A 1 88 ? 8.175 -1.183 -0.074 1.00 92.00 88 SER A C 1
ATOM 730 O O . SER A 1 88 ? 7.020 -1.348 -0.477 1.00 92.00 88 SER A O 1
ATOM 732 N N . PRO A 1 89 ? 8.471 -0.235 0.836 1.00 92.31 89 PRO A N 1
ATOM 733 C CA . PRO A 1 89 ? 7.463 0.659 1.413 1.00 92.31 89 PRO A CA 1
ATOM 734 C C . PRO A 1 89 ? 6.599 1.380 0.368 1.00 92.31 89 PRO A C 1
ATOM 736 O O . PRO A 1 89 ? 5.379 1.462 0.499 1.00 92.31 89 PRO A O 1
ATOM 739 N N . ALA A 1 90 ? 7.228 1.854 -0.714 1.00 91.56 90 ALA A N 1
ATOM 740 C CA . ALA A 1 90 ? 6.530 2.509 -1.817 1.00 91.56 90 ALA A CA 1
ATOM 741 C C . ALA A 1 90 ? 5.575 1.544 -2.534 1.00 91.56 90 ALA A C 1
ATOM 743 O O . ALA A 1 90 ? 4.414 1.877 -2.757 1.00 91.56 90 ALA A O 1
ATOM 744 N N . TYR A 1 91 ? 6.034 0.324 -2.823 1.00 90.44 91 TYR A N 1
ATOM 745 C CA . TYR A 1 91 ? 5.204 -0.679 -3.481 1.00 90.44 91 TYR A CA 1
ATOM 746 C C . TYR A 1 91 ? 4.033 -1.128 -2.599 1.00 90.44 91 TYR A C 1
ATOM 748 O O . TYR A 1 91 ? 2.919 -1.277 -3.091 1.00 90.44 91 TYR A O 1
ATOM 756 N N . LEU A 1 92 ? 4.253 -1.308 -1.292 1.00 92.31 92 LEU A N 1
ATOM 757 C CA . LEU A 1 92 ? 3.185 -1.630 -0.345 1.00 92.31 92 LEU A CA 1
ATOM 758 C C . LEU A 1 92 ? 2.114 -0.531 -0.323 1.00 92.31 92 LEU A C 1
ATOM 760 O O . LEU A 1 92 ? 0.921 -0.830 -0.352 1.00 92.31 92 LEU A O 1
ATOM 764 N N . ASN A 1 93 ? 2.527 0.737 -0.304 1.00 93.88 93 ASN A N 1
ATOM 765 C CA . ASN A 1 93 ? 1.593 1.855 -0.364 1.00 93.88 93 ASN A CA 1
ATOM 766 C C . ASN A 1 93 ? 0.773 1.853 -1.663 1.00 93.88 93 ASN A C 1
ATOM 768 O O . ASN A 1 93 ? -0.447 2.013 -1.607 1.00 93.88 93 ASN A O 1
ATOM 772 N N . ASP A 1 94 ? 1.423 1.636 -2.805 1.00 91.25 94 ASP A N 1
ATOM 773 C CA . ASP A 1 94 ? 0.755 1.601 -4.107 1.00 91.25 94 ASP A CA 1
ATOM 774 C C . ASP A 1 94 ? -0.188 0.400 -4.229 1.00 91.25 94 ASP A C 1
ATOM 776 O O . ASP A 1 94 ? -1.282 0.535 -4.770 1.00 91.25 94 ASP A O 1
ATOM 780 N N . LEU A 1 95 ? 0.171 -0.749 -3.648 1.00 90.50 95 LEU A N 1
ATOM 781 C CA . LEU A 1 95 ? -0.693 -1.927 -3.567 1.00 90.50 95 LEU A CA 1
ATOM 782 C C . LEU A 1 95 ? -1.960 -1.641 -2.763 1.00 90.50 95 LEU A C 1
ATOM 784 O O . LEU A 1 95 ? -3.063 -1.926 -3.234 1.00 90.50 95 LEU A O 1
ATOM 788 N N . VAL A 1 96 ? -1.829 -1.040 -1.577 1.00 92.62 96 VAL A N 1
ATOM 789 C CA . VAL A 1 96 ? -2.997 -0.653 -0.773 1.00 92.62 96 VAL A CA 1
ATOM 790 C C . VAL A 1 96 ? -3.836 0.386 -1.511 1.00 92.62 96 VAL A C 1
ATOM 792 O O . VAL A 1 96 ? -5.066 0.301 -1.496 1.00 92.62 96 VAL A O 1
ATOM 795 N N . HIS A 1 97 ? -3.203 1.329 -2.208 1.00 92.19 97 HIS A N 1
ATOM 796 C CA . HIS A 1 97 ? -3.911 2.335 -2.988 1.00 92.19 97 HIS A CA 1
ATOM 797 C C . HIS A 1 97 ? -4.678 1.727 -4.163 1.00 92.19 97 HIS A C 1
ATOM 799 O O . HIS A 1 97 ? -5.857 2.035 -4.335 1.00 92.19 97 HIS A O 1
ATOM 805 N N . ALA A 1 98 ? -4.056 0.824 -4.917 1.00 87.88 98 ALA A N 1
ATOM 806 C CA . ALA A 1 98 ? -4.672 0.156 -6.055 1.00 87.88 98 ALA A CA 1
ATOM 807 C C . ALA A 1 98 ? -5.905 -0.667 -5.649 1.00 87.88 98 ALA A C 1
ATOM 809 O O . ALA A 1 98 ? -6.915 -0.651 -6.349 1.00 87.88 98 ALA A O 1
ATOM 810 N N . GLU A 1 99 ? -5.851 -1.353 -4.505 1.00 88.44 99 GLU A N 1
ATOM 811 C CA . GLU A 1 99 ? -6.945 -2.221 -4.059 1.00 88.44 99 GLU A CA 1
ATOM 812 C C . GLU A 1 99 ? -8.027 -1.484 -3.244 1.00 88.44 99 GLU A C 1
ATOM 814 O O . GLU A 1 99 ? -9.194 -1.873 -3.267 1.00 88.44 99 GLU A O 1
ATOM 819 N N . THR A 1 100 ? -7.674 -0.422 -2.506 1.00 91.00 100 THR A N 1
ATOM 820 C CA . THR A 1 100 ? -8.584 0.224 -1.529 1.00 91.00 100 THR A CA 1
ATOM 821 C C . THR A 1 100 ? -8.912 1.690 -1.829 1.00 91.00 100 THR A C 1
ATOM 823 O O . THR A 1 100 ? -9.773 2.286 -1.161 1.00 91.00 100 THR A O 1
ATOM 826 N N . GLY A 1 101 ? -8.206 2.295 -2.789 1.00 91.94 101 GLY A N 1
ATOM 827 C CA . GLY A 1 101 ? -8.248 3.724 -3.101 1.00 91.94 101 GLY A CA 1
ATOM 828 C C . GLY A 1 101 ? -7.618 4.627 -2.034 1.00 91.94 101 GLY A C 1
ATOM 829 O O . GLY A 1 101 ? -7.834 5.836 -2.068 1.00 91.94 101 GLY A O 1
ATOM 830 N N . LYS A 1 102 ? -6.894 4.070 -1.052 1.00 94.69 102 LYS A N 1
ATOM 831 C CA . LYS A 1 102 ? -6.303 4.799 0.085 1.00 94.69 102 LYS A CA 1
ATOM 832 C C . LYS A 1 102 ? -4.805 4.554 0.158 1.00 94.69 102 LYS A C 1
ATOM 834 O O . LYS A 1 102 ? -4.353 3.448 -0.099 1.00 94.69 102 LYS A O 1
ATOM 839 N N . THR A 1 103 ? -4.039 5.564 0.552 1.00 95.75 103 THR A N 1
ATOM 840 C CA . THR A 1 103 ? -2.639 5.348 0.953 1.00 95.75 103 THR A CA 1
ATOM 841 C C . THR A 1 103 ? -2.571 4.410 2.161 1.00 95.75 103 THR A C 1
ATOM 843 O O . THR A 1 103 ? -3.541 4.297 2.917 1.00 95.75 103 THR A O 1
ATOM 846 N N . LEU A 1 104 ? -1.421 3.776 2.406 1.00 94.81 104 LEU A N 1
ATOM 847 C CA . LEU A 1 104 ? -1.236 2.883 3.556 1.00 94.81 104 LEU A CA 1
ATOM 848 C C . LEU A 1 104 ? -1.592 3.585 4.877 1.00 94.81 104 LEU A C 1
ATOM 850 O O . LEU A 1 104 ? -2.334 3.048 5.697 1.00 94.81 104 LEU A O 1
ATOM 854 N N . ALA A 1 105 ? -1.140 4.829 5.054 1.00 94.62 105 ALA A N 1
ATOM 855 C CA . ALA A 1 105 ? -1.435 5.620 6.246 1.00 94.62 105 ALA A CA 1
ATOM 856 C C . ALA A 1 105 ? -2.940 5.913 6.407 1.00 94.62 105 ALA A C 1
ATOM 858 O O . ALA A 1 105 ? -3.474 5.876 7.517 1.00 94.62 105 ALA A O 1
ATOM 859 N N . GLU A 1 106 ? -3.647 6.212 5.314 1.00 95.38 106 GLU A N 1
ATOM 860 C CA . GLU A 1 106 ? -5.101 6.416 5.330 1.00 95.38 106 GLU A CA 1
ATOM 861 C C . GLU A 1 106 ? -5.860 5.120 5.593 1.00 95.38 106 GLU A C 1
ATOM 863 O O . GLU A 1 106 ? -6.843 5.136 6.333 1.00 95.38 106 GLU A O 1
ATOM 868 N N . TYR A 1 107 ? -5.401 4.008 5.025 1.00 95.88 107 TYR A N 1
ATOM 869 C CA . TYR A 1 107 ? -5.987 2.694 5.242 1.00 95.88 107 TYR A CA 1
ATOM 870 C C . TYR A 1 107 ? -5.859 2.261 6.705 1.00 95.88 107 TYR A C 1
ATOM 872 O O . TYR A 1 107 ? -6.852 1.882 7.324 1.00 95.88 107 TYR A O 1
ATOM 880 N N . ILE A 1 108 ? -4.675 2.427 7.299 1.00 94.94 108 ILE A N 1
ATOM 881 C CA . ILE A 1 108 ? -4.439 2.153 8.721 1.00 94.94 108 ILE A CA 1
ATOM 882 C C . ILE A 1 108 ? -5.326 3.044 9.593 1.00 94.94 108 ILE A C 1
ATOM 884 O O . ILE A 1 108 ? -6.013 2.535 10.475 1.00 94.94 108 ILE A O 1
ATOM 888 N N . ARG A 1 109 ? -5.398 4.357 9.321 1.00 92.50 109 ARG A N 1
ATOM 889 C CA . ARG A 1 109 ? -6.312 5.264 10.042 1.00 92.50 109 ARG A CA 1
ATOM 890 C C . ARG A 1 109 ? -7.770 4.826 9.925 1.00 92.50 109 ARG A C 1
ATOM 892 O O . ARG A 1 109 ? -8.496 4.840 10.915 1.00 92.50 109 ARG A O 1
ATOM 899 N N . PHE A 1 110 ? -8.202 4.433 8.731 1.00 93.56 110 PHE A N 1
ATOM 900 C CA . PHE A 1 110 ? -9.553 3.937 8.491 1.00 93.56 110 PHE A CA 1
ATOM 901 C C . PHE A 1 110 ? -9.842 2.675 9.316 1.00 93.56 110 PHE A C 1
ATOM 903 O O . PHE A 1 110 ? -10.866 2.608 9.999 1.00 93.56 110 PHE A O 1
ATOM 910 N N . ARG A 1 111 ? -8.913 1.713 9.321 1.00 94.56 111 ARG A N 1
ATOM 911 C CA . ARG A 1 111 ? -9.003 0.482 10.113 1.00 94.56 111 ARG A CA 1
ATOM 912 C C . ARG A 1 111 ? -8.998 0.758 11.620 1.00 94.56 111 ARG A C 1
ATOM 914 O O . ARG A 1 111 ? -9.816 0.181 12.329 1.00 94.56 111 ARG A O 1
ATOM 921 N N . MET A 1 112 ? -8.181 1.700 12.095 1.00 92.69 112 MET A N 1
ATOM 922 C CA . MET A 1 112 ? -8.182 2.153 13.494 1.00 92.69 112 MET A CA 1
ATOM 923 C C . MET A 1 112 ? -9.537 2.723 13.910 1.00 92.69 112 MET A C 1
ATOM 925 O O . MET A 1 112 ? -10.083 2.327 14.935 1.00 92.69 112 MET A O 1
ATOM 929 N N . ILE A 1 113 ? -10.118 3.625 13.111 1.00 91.31 113 ILE A N 1
ATOM 930 C CA . ILE A 1 113 ? -11.444 4.193 13.399 1.00 91.31 113 ILE A CA 1
ATOM 931 C C . ILE A 1 113 ? -12.508 3.088 13.403 1.00 91.31 113 ILE A C 1
ATOM 933 O O . ILE A 1 113 ? -13.382 3.083 14.270 1.00 91.31 113 ILE A O 1
ATOM 937 N N . GLY A 1 114 ? -12.422 2.133 12.470 1.00 91.69 114 GLY A N 1
ATOM 938 C CA . GLY A 1 114 ? -13.290 0.956 12.437 1.00 91.69 114 GLY A CA 1
ATOM 939 C C . GLY A 1 114 ? -13.203 0.125 13.718 1.00 91.69 114 GLY A C 1
ATOM 940 O O . GLY A 1 114 ? -14.238 -0.199 14.302 1.00 91.69 114 GLY A O 1
ATOM 941 N N . TYR A 1 115 ? -11.986 -0.142 14.194 1.00 92.25 115 TYR A N 1
ATOM 942 C CA . TYR A 1 115 ? -11.733 -0.867 15.439 1.00 92.25 115 TYR A CA 1
ATOM 943 C C . TYR A 1 115 ? -12.263 -0.113 16.668 1.00 92.25 115 TYR A C 1
ATOM 945 O O . TYR A 1 115 ? -12.968 -0.692 17.495 1.00 92.25 115 TYR A O 1
ATOM 953 N N . ILE A 1 116 ? -12.012 1.199 16.761 1.00 91.19 116 ILE A N 1
ATOM 954 C CA . ILE A 1 116 ? -12.557 2.048 17.833 1.00 91.19 116 ILE A CA 1
ATOM 955 C C . ILE A 1 116 ? -14.085 1.992 17.820 1.00 91.19 116 ILE A C 1
ATOM 957 O O . ILE A 1 116 ? -14.708 1.787 18.859 1.00 91.19 116 ILE A O 1
ATOM 961 N N . ARG A 1 117 ? -14.705 2.128 16.642 1.00 91.00 117 ARG A N 1
ATOM 962 C CA . ARG A 1 117 ? -16.163 2.074 16.505 1.00 91.00 117 ARG A CA 1
ATOM 963 C C . ARG A 1 117 ? -16.722 0.725 16.943 1.00 91.00 117 ARG A C 1
ATOM 965 O O . ARG A 1 117 ? -17.731 0.712 17.637 1.00 91.00 117 ARG A O 1
ATOM 972 N N . MET A 1 118 ? -16.079 -0.380 16.572 1.00 91.31 118 MET A N 1
ATOM 973 C CA . MET A 1 118 ? -16.465 -1.722 17.011 1.00 91.31 118 MET A CA 1
ATOM 974 C C . MET A 1 118 ? -16.436 -1.828 18.544 1.00 91.31 118 MET A C 1
ATOM 976 O O . MET A 1 118 ? -17.448 -2.178 19.142 1.00 91.31 118 MET A O 1
ATOM 980 N N . ARG A 1 119 ? -15.332 -1.436 19.188 1.00 90.62 119 ARG A N 1
ATOM 981 C CA . ARG A 1 119 ? -15.176 -1.468 20.655 1.00 90.62 119 ARG A CA 1
ATOM 982 C C . ARG A 1 119 ? -16.202 -0.586 21.376 1.00 90.62 119 ARG A C 1
ATOM 984 O O . ARG A 1 119 ? -16.780 -0.978 22.383 1.00 90.62 119 ARG A O 1
ATOM 991 N N . VAL A 1 120 ? -16.457 0.611 20.856 1.00 90.12 120 VAL A N 1
ATOM 992 C CA . VAL A 1 120 ? -17.379 1.570 21.484 1.00 90.12 120 VAL A CA 1
ATOM 993 C C . VAL A 1 120 ? -18.842 1.179 21.262 1.00 90.12 120 VAL A C 1
ATOM 995 O O . VAL A 1 120 ? -19.641 1.229 22.192 1.00 90.12 120 VAL A O 1
ATOM 998 N N . CYS A 1 121 ? -19.219 0.793 20.040 1.00 87.75 121 CYS A N 1
ATOM 999 C CA . CYS A 1 121 ? -20.619 0.530 19.699 1.00 87.75 121 CYS A CA 1
ATOM 1000 C C . CYS A 1 121 ? -21.066 -0.897 20.020 1.00 87.75 121 CYS A C 1
ATOM 1002 O O . CYS A 1 121 ? -22.210 -1.066 20.429 1.00 87.75 121 CYS A O 1
ATOM 1004 N N . ASN A 1 122 ? -20.200 -1.897 19.838 1.00 87.12 122 ASN A N 1
ATOM 1005 C CA . ASN A 1 122 ? -20.576 -3.301 20.022 1.00 87.12 122 ASN A CA 1
ATOM 1006 C C . ASN A 1 122 ? -20.251 -3.797 21.435 1.00 87.12 122 ASN A C 1
ATOM 1008 O O . ASN A 1 122 ? -21.019 -4.570 21.994 1.00 87.12 122 ASN A O 1
ATOM 1012 N N . GLU A 1 123 ? -19.131 -3.355 22.015 1.00 88.31 123 GLU A N 1
ATOM 1013 C CA . GLU A 1 123 ? -18.689 -3.793 23.351 1.00 88.31 123 GLU A CA 1
ATOM 1014 C C . GLU A 1 123 ? -19.029 -2.779 24.458 1.00 88.31 123 GLU A C 1
ATOM 1016 O O . GLU A 1 123 ? -18.814 -3.056 25.635 1.00 88.31 123 GLU A O 1
ATOM 1021 N N . GLY A 1 124 ? -19.557 -1.601 24.102 1.00 86.19 124 GLY A N 1
ATOM 1022 C CA . GLY A 1 124 ? -19.978 -0.574 25.062 1.00 86.19 124 GLY A CA 1
ATOM 1023 C C . GLY A 1 124 ? -18.827 0.117 25.800 1.00 86.19 124 GLY A C 1
ATOM 1024 O O . GLY A 1 124 ? -19.047 0.722 26.849 1.00 86.19 124 GLY A O 1
ATOM 1025 N N . CYS A 1 125 ? -17.597 0.030 25.284 1.00 88.06 125 CYS A N 1
ATOM 1026 C CA . CYS A 1 125 ? -16.439 0.662 25.912 1.00 88.06 125 CYS A CA 1
ATOM 1027 C C . CYS A 1 125 ? -16.508 2.204 25.822 1.00 88.06 125 CYS A C 1
ATOM 1029 O O . CYS A 1 125 ? -16.927 2.738 24.789 1.00 88.06 125 CYS A O 1
ATOM 1031 N N . PRO A 1 126 ? -16.040 2.946 26.846 1.00 90.06 126 PRO A N 1
ATOM 1032 C CA . PRO A 1 126 ? -15.966 4.405 26.796 1.00 90.06 126 PRO A CA 1
ATOM 1033 C C . PRO A 1 126 ? -15.074 4.896 25.648 1.00 90.06 126 PRO A C 1
ATOM 1035 O O . PRO A 1 126 ? -13.923 4.469 25.524 1.00 90.06 126 PRO A O 1
ATOM 1038 N N . LEU A 1 127 ? -15.571 5.839 24.835 1.00 88.81 127 LEU A N 1
ATOM 1039 C CA . LEU A 1 127 ? -14.822 6.380 23.691 1.00 88.81 127 LEU A CA 1
ATOM 1040 C C . LEU A 1 127 ? -13.466 6.951 24.115 1.00 88.81 127 LEU A C 1
ATOM 1042 O O . LEU A 1 127 ? -12.469 6.686 23.458 1.00 88.81 127 LEU A O 1
ATOM 1046 N N . GLU A 1 128 ? -13.420 7.700 25.214 1.00 88.00 128 GLU A N 1
ATOM 1047 C CA . GLU A 1 128 ? -12.193 8.308 25.745 1.00 88.00 128 GLU A CA 1
ATOM 1048 C C . GLU A 1 128 ? -11.121 7.268 26.082 1.00 88.00 128 GLU A C 1
ATOM 1050 O O . GLU A 1 128 ? -9.943 7.484 25.800 1.00 88.00 128 GLU A O 1
ATOM 1055 N N . GLN A 1 129 ? -11.534 6.122 26.632 1.00 88.56 129 GLN A N 1
ATOM 1056 C CA . GLN A 1 129 ? -10.632 5.028 26.975 1.00 88.56 129 GLN A CA 1
ATOM 1057 C C . GLN A 1 129 ? -10.041 4.407 25.709 1.00 88.56 129 GLN A C 1
ATOM 1059 O O . GLN A 1 129 ? -8.822 4.355 25.562 1.00 88.56 129 GLN A O 1
ATOM 1064 N N . VAL A 1 130 ? -10.898 3.988 24.772 1.00 89.25 130 VAL A N 1
ATOM 1065 C CA . VAL A 1 130 ? -10.448 3.312 23.547 1.00 89.25 130 VAL A CA 1
ATOM 1066 C C . VAL A 1 130 ? -9.648 4.272 22.668 1.00 89.25 130 VAL A C 1
ATOM 1068 O O . VAL A 1 130 ? -8.577 3.923 22.191 1.00 89.25 130 VAL A O 1
ATOM 1071 N N . ALA A 1 131 ? -10.114 5.507 22.482 1.00 87.56 131 ALA A N 1
ATOM 1072 C CA . ALA A 1 131 ? -9.412 6.525 21.704 1.00 87.56 131 ALA A CA 1
ATOM 1073 C C . ALA A 1 131 ? -8.052 6.889 22.328 1.00 87.56 131 ALA A C 1
ATOM 1075 O O . ALA A 1 131 ? -7.081 7.119 21.600 1.00 87.56 131 ALA A O 1
ATOM 1076 N N . GLY A 1 132 ? -7.966 6.863 23.663 1.00 86.62 132 GLY A N 1
ATOM 1077 C CA . GLY A 1 132 ? -6.727 7.021 24.415 1.00 86.62 132 GLY A CA 1
ATOM 1078 C C . GLY A 1 132 ? -5.670 5.977 24.052 1.00 86.62 132 GLY A C 1
ATOM 1079 O O . GLY A 1 132 ? -4.514 6.355 23.863 1.00 86.62 132 GLY A O 1
ATOM 1080 N N . GLU A 1 133 ? -6.055 4.711 23.843 1.00 89.50 133 GLU A N 1
ATOM 1081 C CA . GLU A 1 133 ? -5.139 3.643 23.398 1.00 89.50 133 GLU A CA 1
ATOM 1082 C C . GLU A 1 133 ? -4.479 3.964 22.048 1.00 89.50 133 GLU A C 1
ATOM 1084 O O . GLU A 1 133 ? -3.322 3.620 21.831 1.00 89.50 133 GLU A O 1
ATOM 1089 N N . PHE A 1 134 ? -5.182 4.666 21.155 1.00 88.12 134 PHE A N 1
ATOM 1090 C CA . PHE A 1 134 ? -4.688 5.070 19.830 1.00 88.12 134 PHE A CA 1
ATOM 1091 C C . PHE A 1 134 ? -4.081 6.483 19.805 1.00 88.12 134 PHE A C 1
ATOM 1093 O O . PHE A 1 134 ? -3.769 7.023 18.746 1.00 88.12 134 PHE A O 1
ATOM 1100 N N . GLY A 1 135 ? -3.938 7.118 20.969 1.00 84.31 135 GLY A N 1
ATOM 1101 C CA . GLY A 1 135 ? -3.302 8.430 21.109 1.00 84.31 135 GLY A CA 1
ATOM 1102 C C . GLY A 1 135 ? -4.192 9.603 20.710 1.00 84.31 135 GLY A C 1
ATOM 1103 O O . GLY A 1 135 ? -3.726 10.745 20.689 1.00 84.31 135 GLY A O 1
ATOM 1104 N N . PHE A 1 136 ? -5.476 9.360 20.435 1.00 83.62 136 PHE A N 1
ATOM 1105 C CA . PHE A 1 136 ? -6.431 10.424 20.166 1.00 83.62 136 PHE A CA 1
ATOM 1106 C C . PHE A 1 136 ? -6.744 11.170 21.461 1.00 83.62 136 PHE A C 1
ATOM 1108 O O . PHE A 1 136 ? -7.390 10.657 22.372 1.00 83.62 136 PHE A O 1
ATOM 1115 N N . ARG A 1 137 ? -6.293 12.421 21.523 1.00 81.56 137 ARG A N 1
ATOM 1116 C CA . ARG A 1 137 ? -6.591 13.358 22.609 1.00 81.56 137 ARG A CA 1
ATOM 1117 C C . ARG A 1 137 ? -7.365 14.561 22.088 1.00 81.56 137 ARG A C 1
ATOM 1119 O O . ARG A 1 137 ? -7.504 14.768 20.879 1.00 81.56 137 ARG A O 1
ATOM 1126 N N . GLN A 1 138 ? -7.883 15.367 23.007 1.00 76.69 138 GLN A N 1
ATOM 1127 C CA . GLN A 1 138 ? -8.466 16.658 22.655 1.00 76.69 138 GLN A CA 1
ATOM 1128 C C . GLN A 1 138 ? -7.416 17.543 21.954 1.00 76.69 138 GLN A C 1
ATOM 1130 O O . GLN A 1 138 ? -6.253 17.520 22.359 1.00 76.69 138 GLN A O 1
ATOM 1135 N N . PRO A 1 139 ? -7.778 18.296 20.894 1.00 79.69 139 PRO A N 1
ATOM 1136 C CA . PRO A 1 139 ? -9.127 18.514 20.343 1.00 79.69 139 PRO A CA 1
ATOM 1137 C C . PRO A 1 139 ? -9.553 17.518 19.240 1.00 79.69 139 PRO A C 1
ATOM 1139 O O . PRO A 1 139 ? -10.639 17.641 18.673 1.00 79.69 139 PRO A O 1
ATOM 1142 N N . VAL A 1 140 ? -8.696 16.557 18.876 1.00 81.38 140 VAL A N 1
ATOM 1143 C CA . VAL A 1 140 ? -8.961 15.591 17.791 1.00 81.38 140 VAL A CA 1
ATOM 1144 C C . VAL A 1 140 ? -10.087 14.627 18.173 1.00 81.38 140 VAL A C 1
ATOM 1146 O O . VAL A 1 140 ? -10.888 14.250 17.317 1.00 81.38 140 VAL A O 1
ATOM 1149 N N . LEU A 1 141 ? -10.202 14.298 19.463 1.00 81.94 141 LEU A N 1
ATOM 1150 C CA . LEU A 1 141 ? -11.246 13.427 20.001 1.00 81.94 141 LEU A CA 1
ATOM 1151 C C . LEU A 1 141 ? -12.667 13.900 19.641 1.00 81.94 141 LEU A C 1
ATOM 1153 O O . LEU A 1 141 ? -13.463 13.094 19.174 1.00 81.94 141 LEU A O 1
ATOM 1157 N N . SER A 1 142 ? -12.966 15.201 19.726 1.00 81.25 142 SER A N 1
ATOM 1158 C CA . SER A 1 142 ? -14.288 15.742 19.356 1.00 81.25 142 SER A CA 1
ATOM 1159 C C . SER A 1 142 ? -14.625 15.576 17.870 1.00 81.25 142 SER A C 1
ATOM 1161 O O . SER A 1 142 ? -15.792 15.554 17.480 1.00 81.25 142 SER A O 1
ATOM 1163 N N . ARG A 1 143 ? -13.610 15.486 16.997 1.00 84.12 143 ARG A N 1
ATOM 1164 C CA . ARG A 1 143 ? -13.814 15.158 15.576 1.00 84.12 143 ARG A CA 1
ATOM 1165 C C . ARG A 1 143 ? -14.049 13.660 15.396 1.00 84.12 143 ARG A C 1
ATOM 1167 O O . ARG A 1 143 ? -14.915 13.282 14.612 1.00 84.12 143 ARG A O 1
ATOM 1174 N N . LEU A 1 144 ? -13.305 12.831 16.131 1.00 85.38 144 LEU A N 1
ATOM 1175 C CA . LEU A 1 144 ? -13.451 11.376 16.124 1.00 85.38 144 LEU A CA 1
ATOM 1176 C C . LEU A 1 144 ? -14.843 10.950 16.605 1.00 85.38 144 LEU A C 1
ATOM 1178 O O . LEU A 1 144 ? -15.474 10.129 15.953 1.00 85.38 144 LEU A O 1
ATOM 1182 N N . GLU A 1 145 ? -15.347 11.556 17.681 1.00 84.94 145 GLU A N 1
ATOM 1183 C CA . GLU A 1 145 ? -16.684 11.304 18.227 1.00 84.94 145 GLU A CA 1
ATOM 1184 C C . GLU A 1 145 ? -17.768 11.473 17.158 1.00 84.94 145 GLU A C 1
ATOM 1186 O O . GLU A 1 145 ? -18.575 10.571 16.931 1.00 84.94 145 GLU A O 1
ATOM 1191 N N . LYS A 1 146 ? -17.721 12.580 16.406 1.00 85.56 146 LYS A N 1
ATOM 1192 C CA . LYS A 1 146 ? -18.628 12.798 15.273 1.00 85.56 146 LYS A CA 1
ATOM 1193 C C . LYS A 1 146 ? -18.522 11.652 14.270 1.00 85.56 146 LYS A C 1
ATOM 1195 O O . LYS A 1 146 ? -19.532 11.058 13.926 1.00 85.56 146 LYS A O 1
ATOM 1200 N N . ILE A 1 147 ? -17.320 11.294 13.824 1.00 85.12 147 ILE A N 1
ATOM 1201 C CA . ILE A 1 147 ? -17.124 10.234 12.818 1.00 85.12 147 ILE A CA 1
ATOM 1202 C C . ILE A 1 147 ? -17.648 8.874 13.312 1.00 85.12 147 ILE A C 1
ATOM 1204 O O . ILE A 1 147 ? -18.275 8.143 12.545 1.00 85.12 147 ILE A O 1
ATOM 1208 N N . VAL A 1 148 ? -17.423 8.545 14.585 1.00 83.56 148 VAL A N 1
ATOM 1209 C CA . VAL A 1 148 ? -17.843 7.276 15.195 1.00 83.56 148 VAL A CA 1
ATOM 1210 C C . VAL A 1 148 ? -19.369 7.191 15.312 1.00 83.56 148 VAL A C 1
ATOM 1212 O O . VAL A 1 148 ? -19.937 6.143 14.999 1.00 83.56 148 VAL A O 1
ATOM 1215 N N . PHE A 1 149 ? -20.043 8.283 15.693 1.00 81.50 149 PHE A N 1
ATOM 1216 C CA . PHE A 1 149 ? -21.485 8.287 15.973 1.00 81.50 149 PHE A CA 1
ATOM 1217 C C . PHE A 1 149 ? -22.383 8.777 14.821 1.00 81.50 149 PHE A C 1
ATOM 1219 O O . PHE A 1 149 ? -23.581 8.498 14.838 1.00 81.50 149 PHE A O 1
ATOM 1226 N N . LEU A 1 150 ? -21.844 9.420 13.775 1.00 69.62 150 LEU A N 1
ATOM 1227 C CA . LEU A 1 150 ? -22.610 9.941 12.623 1.00 69.62 150 LEU A CA 1
ATOM 1228 C C . LEU A 1 150 ? -23.317 8.865 11.772 1.00 69.62 150 LEU A C 1
ATOM 1230 O O . LEU A 1 150 ? -24.117 9.212 10.908 1.00 69.62 150 LEU A O 1
ATOM 1234 N N . GLN A 1 151 ? -23.055 7.572 11.998 1.00 54.91 151 GLN A N 1
ATOM 1235 C CA . GLN A 1 151 ? -23.749 6.469 11.317 1.00 54.91 151 GLN A CA 1
ATOM 1236 C C . GLN A 1 151 ? -24.716 5.671 12.206 1.00 54.91 151 GLN A C 1
ATOM 1238 O O . GLN A 1 151 ? -25.242 4.651 11.756 1.00 54.91 151 GLN A O 1
ATOM 1243 N N . ARG A 1 152 ? -25.011 6.115 13.439 1.00 53.81 152 ARG A N 1
ATOM 1244 C CA . ARG A 1 152 ? -26.120 5.524 14.204 1.00 53.81 152 ARG A CA 1
ATOM 1245 C C . ARG A 1 152 ? -27.446 5.882 13.534 1.00 53.81 152 ARG A C 1
ATOM 1247 O O . ARG A 1 152 ? -27.772 7.054 13.358 1.00 53.81 152 ARG A O 1
ATOM 1254 N N . LYS A 1 153 ? -28.226 4.866 13.151 1.00 44.50 153 LYS A N 1
ATOM 1255 C CA . LYS A 1 153 ? -29.610 5.077 12.713 1.00 44.50 153 LYS A CA 1
ATOM 1256 C C . LYS A 1 153 ? -30.403 5.693 13.886 1.00 44.50 153 LYS A C 1
ATOM 1258 O O . LYS A 1 153 ? -30.221 5.264 15.022 1.00 44.50 153 LYS A O 1
ATOM 1263 N N . PRO A 1 154 ? -31.313 6.651 13.638 1.00 45.69 154 PRO A N 1
ATOM 1264 C CA . PRO A 1 154 ? -31.960 7.455 14.685 1.00 45.69 154 PRO A CA 1
ATOM 1265 C C . PRO A 1 154 ? -32.889 6.695 15.655 1.00 45.69 154 PRO A C 1
ATOM 1267 O O . PRO A 1 154 ? -33.441 7.312 16.559 1.00 45.69 154 PRO A O 1
ATOM 1270 N N . HIS A 1 155 ? -33.074 5.379 15.511 1.00 47.81 155 HIS A N 1
ATOM 1271 C CA . HIS A 1 155 ? -34.010 4.606 16.338 1.00 47.81 155 HIS A CA 1
ATOM 1272 C C . HIS A 1 155 ? -33.447 4.155 17.697 1.00 47.81 155 HIS A C 1
ATOM 1274 O O . HIS A 1 155 ? -34.216 3.689 18.526 1.00 47.81 155 HIS A O 1
ATOM 1280 N N . GLU A 1 156 ? -32.152 4.335 17.966 1.00 47.00 156 GLU A N 1
ATOM 1281 C CA . GLU A 1 156 ? -31.540 3.985 19.264 1.00 47.00 156 GLU A CA 1
ATOM 1282 C C . GLU A 1 156 ? -31.337 5.199 20.194 1.00 47.00 156 GLU A C 1
ATOM 1284 O O . GLU A 1 156 ? -30.688 5.095 21.229 1.00 47.00 156 GLU A O 1
ATOM 1289 N N . MET A 1 157 ? -31.882 6.371 19.841 1.00 47.03 157 MET A N 1
ATOM 1290 C CA . MET A 1 157 ? -31.639 7.634 20.561 1.00 47.03 157 MET A CA 1
ATOM 1291 C C . MET A 1 157 ? -32.713 7.995 21.603 1.00 47.03 157 MET A C 1
ATOM 1293 O O . MET A 1 157 ? -32.549 8.979 22.319 1.00 47.03 157 MET A O 1
ATOM 1297 N N . PHE A 1 158 ? -33.790 7.213 21.737 1.00 43.72 158 PHE A N 1
ATOM 1298 C CA . PHE A 1 158 ? -34.816 7.428 22.767 1.00 43.72 158 PHE A CA 1
ATOM 1299 C C . PHE A 1 158 ? -35.038 6.160 23.581 1.00 43.72 158 PHE A C 1
ATOM 1301 O O . PHE A 1 158 ? -35.974 5.401 23.358 1.00 43.72 158 PHE A O 1
ATOM 1308 N N . GLY A 1 159 ? -34.144 5.938 24.536 1.00 46.06 159 GLY A N 1
ATOM 1309 C CA . GLY A 1 159 ? -34.227 4.810 25.449 1.00 46.06 159 GLY A CA 1
ATOM 1310 C C . GLY A 1 159 ? -33.437 5.042 26.722 1.00 46.06 159 GLY A C 1
ATOM 1311 O O . GLY A 1 159 ? -32.682 4.164 27.091 1.00 46.06 159 GLY A O 1
ATOM 1312 N N . THR A 1 160 ? -33.571 6.230 27.321 1.00 42.25 160 THR A N 1
ATOM 1313 C CA . THR A 1 160 ? -33.489 6.492 28.774 1.00 42.25 160 THR A CA 1
ATOM 1314 C C . THR A 1 160 ? -33.643 7.998 28.994 1.00 42.25 160 THR A C 1
ATOM 1316 O O . THR A 1 160 ? -32.667 8.740 29.078 1.00 42.25 160 THR A O 1
ATOM 1319 N N . GLN A 1 161 ? -34.891 8.462 29.057 1.00 38.28 161 GLN A N 1
ATOM 1320 C CA . GLN A 1 161 ? -35.239 9.631 29.859 1.00 38.28 161 GLN A CA 1
ATOM 1321 C C . GLN A 1 161 ? -35.895 9.108 31.136 1.00 38.28 161 GLN A C 1
ATOM 1323 O O . GLN A 1 161 ? -36.828 8.320 31.048 1.00 38.28 161 GLN A O 1
ATOM 1328 N N . PHE A 1 162 ? -35.356 9.551 32.272 1.00 36.59 162 PHE A N 1
ATOM 1329 C CA . PHE A 1 162 ? -36.032 9.760 33.553 1.00 36.59 162 PHE A CA 1
ATOM 1330 C C . PHE A 1 162 ? -37.073 8.723 34.007 1.00 36.59 162 PHE A C 1
ATOM 1332 O O . PHE A 1 162 ? -38.219 8.760 33.569 1.00 36.59 162 PHE A O 1
ATOM 1339 N N . SER A 1 163 ? -36.696 7.928 35.012 1.00 35.78 163 SER A N 1
ATOM 1340 C CA . SER A 1 163 ? -37.427 7.796 36.284 1.00 35.78 163 SER A CA 1
ATOM 1341 C C . SER A 1 163 ? -36.558 7.114 37.331 1.00 35.78 163 SER A C 1
ATOM 1343 O O . SER A 1 163 ? -35.827 6.172 36.957 1.00 35.78 163 SER A O 1
#

Radius of gyration: 25.1 Å; chains: 1; bounding box: 70×31×72 Å

Foldseek 3Di:
DVVLVVVLVVLVVDDDDPCSVVVNVVSVVVVVVVVVVVLVCCLVVVVVVLVVLVVQLLVQLVVVLPDPAAAELVVSLVSSCVSPVVDDSVSNQVSCCSVPVHGSSVVSVVVLLVSLLCCCPVVVDDSCVSCVSHVDDPPNSVVSVCVSCVPDDPPVVPDDDDD

Secondary structure (DSSP, 8-state):
-HHHHHHHHHHHTSPP-TTHHHHHHHHHHHHHHHHHHHHHHHHHS-HHHHHHHHHH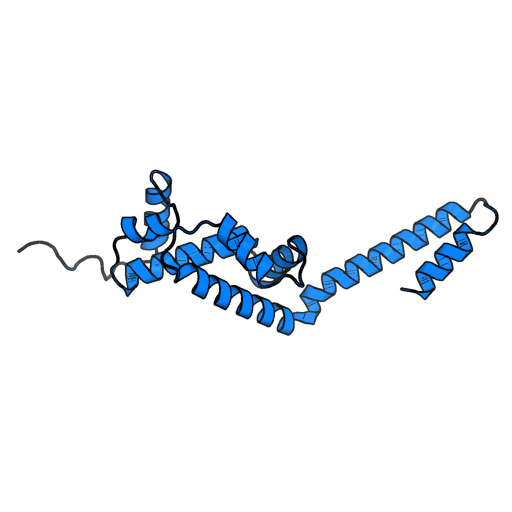HHHHHHHHHTSSS---HHHHHHHHHHHTTTS-HHHHHHHHHHHHSS-HHHHHHHHHHHHHHHHHHTS---HHHHHHHTT--TTHHHHHHHHHHTT--GGGS-S----